Protein AF-A0A969H9J8-F1 (afdb_monomer_lite)

pLDDT: mean 90.08, std 9.25, range [61.72, 97.0]

Foldseek 3Di:
DKPPDPVVCVVCVVVDDDDDIDDDDDAVVHDLVNVQVVQEDPDDKDKDWDDDPPPDTDPDIDIDYPDDD

Sequence (69 aa):
MYKPTLAQVEAMADKGNLIPIHRDLPADMETPVSVYLKLQDEGSSFLLESVSGGEQVARYSFIGVRPRG

Secondary structure (DSSP, 8-state):
--BS-HHHHHHHGGG-S----B-----TT--HHHHHHHH--SS-EEEEEEEETTTEEEEEEEEEES---

Radius of gyration: 15.64 Å; chains: 1; bounding box: 32×28×44 Å

Structure (mmCIF, N/CA/C/O backbone):
data_AF-A0A969H9J8-F1
#
_entry.id   AF-A0A969H9J8-F1
#
loop_
_atom_site.group_PDB
_atom_site.id
_atom_site.type_symbol
_atom_site.label_atom_id
_atom_site.label_alt_id
_atom_site.label_comp_id
_atom_site.label_asym_id
_atom_site.label_entity_id
_atom_site.label_seq_id
_atom_site.pdbx_PDB_ins_code
_atom_site.Cartn_x
_atom_site.Cartn_y
_atom_site.Cartn_z
_atom_site.occupancy
_atom_site.B_iso_or_equiv
_atom_site.auth_seq_id
_atom_site.auth_comp_id
_atom_site.auth_asym_id
_atom_site.auth_atom_id
_atom_site.pdbx_PDB_model_num
ATOM 1 N N . MET A 1 1 ? 4.570 10.580 -8.000 1.00 88.88 1 MET A N 1
ATOM 2 C CA . MET A 1 1 ? 4.823 9.963 -9.326 1.00 88.88 1 MET A CA 1
ATOM 3 C C . MET A 1 1 ? 4.896 8.455 -9.139 1.00 88.88 1 MET A C 1
ATOM 5 O O . MET A 1 1 ? 5.399 8.046 -8.099 1.00 88.88 1 MET A O 1
ATOM 9 N N . TYR A 1 2 ? 4.368 7.656 -10.070 1.00 96.06 2 TYR A N 1
ATOM 10 C CA . TYR A 1 2 ? 4.465 6.195 -9.976 1.00 96.06 2 TYR A CA 1
ATOM 11 C C . TYR A 1 2 ? 5.900 5.720 -10.217 1.00 96.06 2 TYR A C 1
ATOM 13 O O . TYR A 1 2 ? 6.620 6.303 -11.030 1.00 96.06 2 TYR A O 1
ATOM 21 N N . LYS A 1 3 ? 6.296 4.684 -9.484 1.00 96.50 3 LYS A N 1
ATOM 22 C CA . LYS A 1 3 ? 7.581 4.001 -9.573 1.00 96.50 3 LYS A CA 1
ATOM 23 C C . LYS A 1 3 ? 7.346 2.487 -9.557 1.00 96.50 3 LYS A C 1
ATOM 25 O O . LYS A 1 3 ? 6.464 2.041 -8.826 1.00 96.50 3 LYS A O 1
ATOM 30 N N . PRO A 1 4 ? 8.147 1.701 -10.287 1.00 95.88 4 PRO A N 1
ATOM 31 C CA . PRO A 1 4 ? 9.074 2.122 -11.344 1.00 95.88 4 PRO A CA 1
ATOM 32 C C . PRO A 1 4 ? 8.362 2.798 -12.536 1.00 95.88 4 PRO A C 1
ATOM 34 O O . PRO A 1 4 ? 7.147 2.690 -12.692 1.00 95.88 4 PRO A O 1
ATOM 37 N N . THR A 1 5 ? 9.107 3.543 -13.360 1.00 96.56 5 THR A N 1
ATOM 38 C CA . THR A 1 5 ? 8.596 4.066 -14.643 1.00 96.56 5 THR A CA 1
ATOM 39 C C . THR A 1 5 ? 8.409 2.930 -15.651 1.00 96.56 5 THR A C 1
ATOM 41 O O . THR A 1 5 ? 8.988 1.861 -15.483 1.00 96.56 5 THR A O 1
ATOM 44 N N . LEU A 1 6 ? 7.660 3.156 -16.736 1.00 95.06 6 LEU A N 1
ATOM 45 C CA . LEU A 1 6 ? 7.461 2.136 -17.776 1.00 95.06 6 LEU A CA 1
ATOM 46 C C . LEU A 1 6 ? 8.791 1.584 -18.321 1.00 95.06 6 LEU A C 1
ATOM 48 O O . LEU A 1 6 ? 8.989 0.376 -18.325 1.00 95.06 6 LEU A O 1
ATOM 52 N N . ALA A 1 7 ? 9.741 2.460 -18.660 1.00 95.75 7 ALA A N 1
ATOM 53 C CA . ALA A 1 7 ? 11.063 2.042 -19.134 1.00 95.75 7 ALA A CA 1
ATOM 54 C C . ALA A 1 7 ? 11.835 1.203 -18.094 1.00 95.75 7 ALA A C 1
ATOM 56 O O . ALA A 1 7 ? 12.587 0.295 -18.441 1.00 95.75 7 ALA A O 1
ATOM 57 N N . GLN A 1 8 ? 11.651 1.486 -16.799 1.00 95.31 8 GLN A N 1
ATOM 58 C CA . GLN A 1 8 ? 12.247 0.689 -15.725 1.00 95.31 8 GLN A CA 1
ATOM 59 C C . GLN A 1 8 ? 11.556 -0.672 -15.572 1.00 95.31 8 GLN A C 1
ATOM 61 O O . GLN A 1 8 ? 12.241 -1.657 -15.317 1.00 95.31 8 GLN A O 1
ATOM 66 N N . VAL A 1 9 ? 10.230 -0.743 -15.747 1.00 95.44 9 VAL A N 1
ATOM 67 C CA . VAL A 1 9 ? 9.478 -2.011 -15.766 1.00 95.44 9 VAL A CA 1
ATOM 68 C C . VAL A 1 9 ? 9.972 -2.901 -16.902 1.00 95.44 9 VAL A C 1
ATOM 70 O O . VAL A 1 9 ? 10.289 -4.062 -16.661 1.00 95.44 9 VAL A O 1
ATOM 73 N N . GLU A 1 10 ? 10.102 -2.353 -18.111 1.00 94.25 10 GLU A N 1
ATOM 74 C CA . GLU A 1 10 ? 10.603 -3.077 -19.288 1.00 94.25 10 GLU A CA 1
ATOM 75 C C . GLU A 1 10 ? 12.008 -3.645 -19.041 1.00 94.25 10 GLU A C 1
ATOM 77 O O . GLU A 1 10 ? 12.259 -4.818 -19.300 1.00 94.25 10 GLU A O 1
ATOM 82 N N . ALA A 1 11 ? 12.902 -2.864 -18.427 1.00 94.75 11 ALA A N 1
ATOM 83 C CA . ALA A 1 11 ? 14.247 -3.317 -18.061 1.00 94.75 11 ALA A CA 1
ATOM 84 C C . ALA A 1 11 ? 14.283 -4.358 -16.918 1.00 94.75 11 ALA A C 1
ATOM 86 O O . ALA A 1 11 ? 15.328 -4.958 -16.649 1.00 94.75 11 ALA A O 1
ATOM 87 N N . MET A 1 12 ? 13.176 -4.545 -16.195 1.00 93.69 12 MET A N 1
ATOM 88 C CA . MET A 1 12 ? 13.042 -5.507 -15.097 1.00 93.69 12 MET A CA 1
ATOM 89 C C . MET A 1 12 ? 12.253 -6.760 -15.494 1.00 93.69 12 MET A C 1
ATOM 91 O O . MET A 1 12 ? 12.174 -7.674 -14.674 1.00 93.69 12 MET A O 1
ATOM 95 N N . ALA A 1 13 ? 11.715 -6.825 -16.719 1.00 89.56 13 ALA A N 1
ATOM 96 C CA . ALA A 1 13 ? 10.841 -7.905 -17.184 1.00 89.56 13 ALA A CA 1
ATOM 97 C C . ALA A 1 13 ? 11.458 -9.304 -17.009 1.00 89.56 13 ALA A C 1
ATOM 99 O O . ALA A 1 13 ? 10.765 -10.236 -16.617 1.00 89.56 13 ALA A O 1
ATOM 100 N N . ASP A 1 14 ? 12.774 -9.431 -17.191 1.00 90.56 14 ASP A N 1
ATOM 101 C CA . ASP A 1 14 ? 13.475 -10.717 -17.086 1.00 90.56 14 ASP A CA 1
ATOM 102 C C . ASP A 1 14 ? 13.874 -11.097 -15.646 1.00 90.56 14 ASP A C 1
ATOM 104 O O . ASP A 1 14 ? 14.450 -12.159 -15.415 1.00 90.56 14 ASP A O 1
ATOM 108 N N . LYS A 1 15 ? 13.608 -10.239 -14.649 1.00 91.25 15 LYS A N 1
ATOM 109 C CA . LYS A 1 15 ? 14.061 -10.445 -13.257 1.00 91.25 15 LYS A CA 1
ATOM 110 C C . L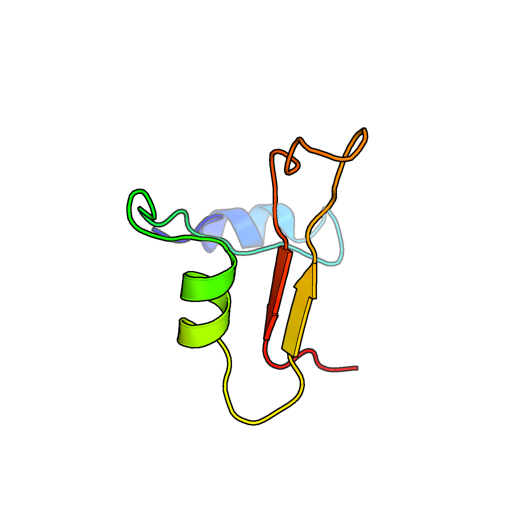YS A 1 15 ? 13.054 -11.183 -12.372 1.00 91.25 15 LYS A C 1
ATOM 112 O O . LYS A 1 15 ? 13.388 -11.513 -11.236 1.00 91.25 15 LYS A O 1
ATOM 117 N N . GLY A 1 16 ? 11.835 -11.423 -12.851 1.00 88.62 16 GLY A N 1
ATOM 118 C CA . GLY A 1 16 ? 10.784 -12.088 -12.085 1.00 88.62 16 GLY A CA 1
ATOM 119 C C . GLY A 1 16 ? 9.416 -12.001 -12.756 1.00 88.62 16 GLY A C 1
ATOM 120 O O . GLY A 1 16 ? 9.272 -11.438 -13.832 1.00 88.62 16 GLY A O 1
ATOM 121 N N . ASN A 1 17 ? 8.393 -12.552 -12.104 1.00 91.12 17 ASN A N 1
ATOM 122 C CA . ASN A 1 17 ? 7.020 -12.607 -12.622 1.00 91.12 17 ASN A CA 1
ATOM 123 C C . ASN A 1 17 ? 6.082 -11.531 -12.037 1.00 91.12 17 ASN A C 1
ATOM 125 O O . ASN A 1 17 ? 4.901 -11.504 -12.378 1.00 91.12 17 ASN A O 1
ATOM 129 N N . LEU A 1 18 ? 6.582 -10.666 -11.149 1.00 92.75 18 LEU A N 1
ATOM 130 C CA . LEU A 1 18 ? 5.811 -9.615 -10.488 1.00 92.75 18 LEU A CA 1
ATOM 131 C C . LEU A 1 18 ? 6.677 -8.369 -10.286 1.00 92.75 18 LEU A C 1
ATOM 133 O O . LEU A 1 18 ? 7.745 -8.438 -9.680 1.00 92.75 18 LEU A O 1
ATOM 137 N N . ILE A 1 19 ? 6.184 -7.218 -10.747 1.00 94.75 19 ILE A N 1
ATOM 138 C CA . ILE A 1 19 ? 6.823 -5.913 -10.547 1.00 94.75 19 ILE A CA 1
ATOM 139 C C . ILE A 1 19 ? 5.793 -4.986 -9.879 1.00 94.75 19 ILE A C 1
ATOM 141 O O . ILE A 1 19 ? 4.817 -4.608 -10.530 1.00 94.75 19 ILE A O 1
ATOM 145 N N . PRO A 1 20 ? 5.953 -4.625 -8.590 1.00 94.44 20 PRO A N 1
ATOM 146 C CA . PRO A 1 20 ? 5.003 -3.755 -7.907 1.00 94.44 20 PRO A CA 1
ATOM 147 C C . PRO A 1 20 ? 5.147 -2.311 -8.393 1.00 94.44 20 PRO A C 1
ATOM 149 O O . PRO A 1 20 ? 6.216 -1.711 -8.284 1.00 94.44 20 PRO A O 1
ATOM 152 N N . ILE A 1 21 ? 4.051 -1.736 -8.888 1.00 96.44 21 ILE A N 1
ATOM 153 C CA . ILE A 1 21 ? 3.971 -0.309 -9.208 1.00 96.44 21 ILE A CA 1
ATOM 154 C C . ILE A 1 21 ? 3.379 0.416 -8.005 1.00 96.44 21 ILE A C 1
ATOM 156 O O . ILE A 1 21 ? 2.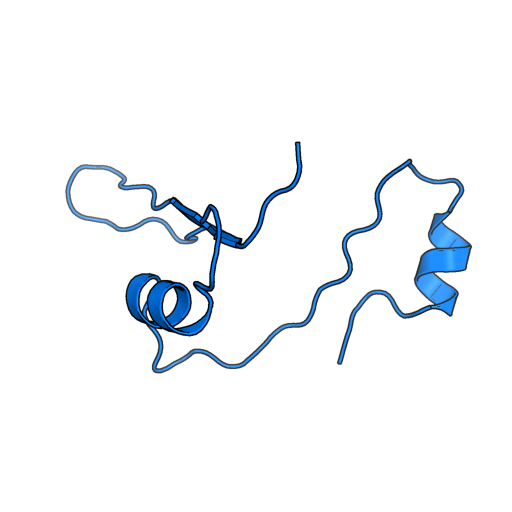256 0.137 -7.592 1.00 96.44 21 ILE A O 1
ATOM 160 N N . HIS A 1 22 ? 4.127 1.359 -7.447 1.00 96.56 22 HIS A N 1
ATOM 161 C CA . HIS A 1 22 ? 3.738 2.104 -6.260 1.00 96.56 22 HIS A CA 1
ATOM 162 C C . HIS A 1 22 ? 3.914 3.608 -6.459 1.00 96.56 22 HIS A C 1
ATOM 164 O O . HIS A 1 22 ? 4.554 4.084 -7.397 1.00 96.56 22 HIS A O 1
ATOM 170 N N . ARG A 1 23 ? 3.327 4.384 -5.557 1.00 97.00 23 ARG A N 1
ATOM 171 C CA . ARG A 1 23 ? 3.638 5.799 -5.378 1.00 97.00 23 ARG A CA 1
ATOM 172 C C . ARG A 1 23 ? 3.524 6.122 -3.902 1.00 97.00 23 ARG A C 1
ATOM 174 O O . ARG A 1 23 ? 2.649 5.582 -3.231 1.00 97.00 23 ARG A O 1
ATOM 181 N N . ASP A 1 24 ? 4.347 7.050 -3.451 1.00 96.25 24 ASP A N 1
ATOM 182 C CA . ASP A 1 24 ? 4.255 7.564 -2.092 1.00 96.25 24 ASP A CA 1
ATOM 183 C C . ASP A 1 24 ? 3.319 8.775 -2.093 1.00 96.25 24 ASP A C 1
ATOM 185 O O . ASP A 1 24 ? 3.361 9.611 -3.007 1.00 96.25 24 ASP A O 1
ATOM 189 N N . LEU A 1 25 ? 2.439 8.837 -1.097 1.00 94.62 25 LEU A N 1
ATOM 190 C CA . LEU A 1 25 ? 1.473 9.914 -0.903 1.00 94.62 25 LEU A CA 1
ATOM 191 C C . LEU A 1 25 ? 1.646 10.485 0.510 1.00 94.62 25 LEU A C 1
ATOM 193 O O . LEU A 1 25 ? 1.842 9.699 1.437 1.00 94.62 25 LEU A O 1
ATOM 197 N N . PRO A 1 26 ? 1.562 11.815 0.695 1.00 95.50 26 PRO A N 1
ATOM 198 C CA . PRO A 1 26 ? 1.514 12.407 2.028 1.00 95.50 26 PRO A CA 1
ATOM 199 C C . PRO A 1 26 ? 0.291 11.898 2.793 1.00 95.50 26 PRO A C 1
ATOM 201 O O . PRO A 1 26 ? -0.811 11.865 2.244 1.00 95.50 26 PRO A O 1
ATOM 204 N N . ALA A 1 27 ? 0.493 11.509 4.048 1.00 93.94 27 ALA A N 1
ATOM 205 C CA . ALA A 1 27 ? -0.539 10.914 4.894 1.00 93.94 27 ALA A CA 1
ATOM 206 C C . ALA A 1 27 ? -0.392 11.354 6.362 1.00 93.94 27 ALA A C 1
ATOM 208 O O . ALA A 1 27 ? -0.839 10.659 7.265 1.00 93.94 27 ALA A O 1
ATOM 209 N N . ASP A 1 28 ? 0.232 12.510 6.610 1.00 95.12 28 ASP A N 1
ATOM 210 C CA . ASP A 1 28 ? 0.589 12.977 7.961 1.00 95.12 28 ASP A CA 1
ATOM 211 C C . ASP A 1 28 ? -0.632 13.177 8.877 1.00 95.12 28 ASP A C 1
ATOM 213 O O . ASP A 1 28 ? -0.519 13.114 10.098 1.00 95.12 28 ASP A O 1
ATOM 217 N N . MET A 1 29 ? -1.807 13.414 8.285 1.00 95.19 29 MET A N 1
ATOM 218 C CA . MET A 1 29 ? -3.087 13.563 8.991 1.00 95.19 29 MET A CA 1
ATOM 219 C C . MET A 1 29 ? -3.965 12.309 8.929 1.00 95.19 29 MET A C 1
ATOM 221 O O . MET A 1 29 ? -5.136 12.352 9.304 1.00 95.19 29 MET A O 1
ATOM 225 N N . GLU A 1 30 ? -3.434 11.207 8.412 1.00 95.25 30 GLU A N 1
ATOM 226 C CA . GLU A 1 30 ? -4.169 9.965 8.262 1.00 95.25 30 GLU A CA 1
ATOM 227 C C . GLU A 1 30 ? -3.773 8.962 9.343 1.00 95.25 30 GLU A C 1
ATOM 229 O O . GLU A 1 30 ? -2.617 8.865 9.751 1.00 95.25 30 GLU A O 1
ATOM 234 N N . THR A 1 31 ? -4.742 8.162 9.774 1.00 94.50 31 THR A N 1
ATOM 235 C CA . THR A 1 31 ? -4.496 6.930 10.519 1.00 94.50 31 THR A CA 1
ATOM 236 C C . THR A 1 31 ? -4.722 5.740 9.589 1.00 94.50 31 THR A C 1
ATOM 238 O O . THR A 1 31 ? -5.457 5.858 8.604 1.00 94.50 31 THR A O 1
ATOM 241 N N . PRO A 1 32 ? -4.156 4.558 9.876 1.00 93.81 32 PRO A N 1
ATOM 242 C CA . PRO A 1 32 ? -4.427 3.364 9.075 1.00 93.81 32 PRO A CA 1
ATOM 243 C C . PRO A 1 32 ? -5.928 3.096 8.882 1.00 93.81 32 PRO A C 1
ATOM 245 O O . PRO A 1 32 ? -6.370 2.778 7.778 1.00 93.81 32 PRO A O 1
ATOM 248 N N . VAL A 1 33 ? -6.732 3.330 9.924 1.00 95.06 33 VAL A N 1
ATOM 249 C CA . VAL A 1 33 ? -8.194 3.207 9.867 1.00 95.06 33 VAL A CA 1
ATOM 250 C C . VAL A 1 33 ? -8.827 4.265 8.956 1.00 95.06 33 VAL A C 1
ATOM 252 O O . VAL A 1 33 ? -9.701 3.920 8.162 1.00 95.06 33 VAL A O 1
ATOM 255 N N . SER A 1 34 ? -8.401 5.536 9.011 1.00 96.44 34 SER A N 1
ATOM 256 C CA . SER A 1 34 ? -8.964 6.570 8.125 1.00 96.44 34 SER A CA 1
ATOM 257 C C . SER A 1 34 ? -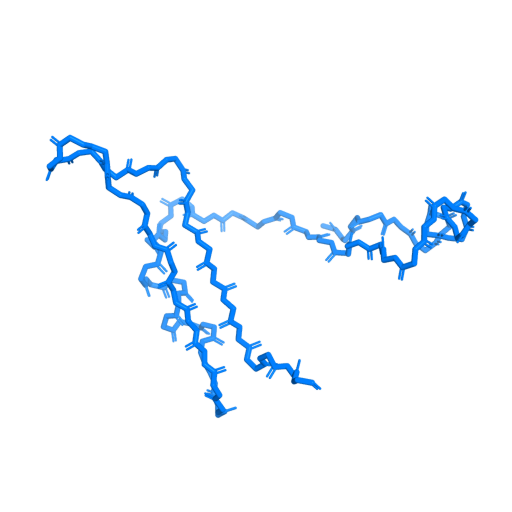8.647 6.292 6.657 1.00 96.44 34 SER A C 1
ATOM 259 O O . SER A 1 34 ? -9.519 6.463 5.803 1.00 96.44 34 SER A O 1
ATOM 261 N N . VAL A 1 35 ? -7.439 5.806 6.357 1.00 96.31 35 VAL A N 1
ATOM 262 C CA . VAL A 1 35 ? -7.054 5.386 5.002 1.00 96.31 35 VAL A CA 1
ATOM 263 C C . VAL A 1 35 ? -7.876 4.184 4.556 1.00 96.31 35 VAL A C 1
ATOM 265 O O . VAL A 1 35 ? -8.393 4.190 3.441 1.00 96.31 35 VAL A O 1
ATOM 268 N N . TYR A 1 36 ? -8.044 3.177 5.415 1.00 96.19 36 TYR A N 1
ATOM 269 C CA . TYR A 1 36 ? -8.862 2.007 5.103 1.00 96.19 36 TYR A CA 1
ATOM 270 C C . TYR A 1 36 ? -10.292 2.411 4.730 1.00 96.19 36 TYR A C 1
ATOM 272 O O . TYR A 1 36 ? -10.782 2.015 3.676 1.00 96.19 36 TYR A O 1
ATOM 280 N N . LEU A 1 37 ? -10.927 3.270 5.533 1.00 95.25 37 LEU A N 1
ATOM 281 C CA . LEU A 1 37 ? -12.285 3.756 5.270 1.00 95.25 37 LEU A CA 1
ATOM 282 C C . LEU A 1 37 ? -12.396 4.571 3.972 1.00 95.25 37 LEU A C 1
ATOM 284 O O . LEU A 1 37 ? -13.439 4.538 3.325 1.00 95.25 37 LEU A O 1
ATOM 288 N N . LYS A 1 38 ? -11.333 5.287 3.583 1.00 95.00 38 LYS A N 1
ATOM 289 C CA . LYS A 1 38 ? -11.264 6.041 2.319 1.00 95.00 38 LYS A CA 1
ATOM 290 C C . LYS A 1 38 ? -11.040 5.156 1.092 1.00 95.00 38 LYS A C 1
ATOM 292 O O . LYS A 1 38 ? -11.419 5.557 -0.004 1.00 95.00 38 LYS A O 1
ATOM 297 N N . LEU A 1 39 ? -10.365 4.018 1.257 1.00 94.25 39 LEU A N 1
ATOM 298 C CA . LEU A 1 39 ? -9.986 3.128 0.157 1.00 94.25 39 LEU A CA 1
ATOM 299 C C . LEU A 1 39 ? -10.941 1.953 -0.036 1.00 94.25 39 LEU A C 1
ATOM 301 O O . LEU A 1 39 ? -10.976 1.403 -1.138 1.00 94.25 39 LEU A O 1
ATOM 305 N N . GLN A 1 40 ? -11.654 1.530 1.012 1.00 93.19 40 GLN A N 1
ATOM 306 C CA . GLN A 1 40 ? -12.647 0.471 0.879 1.00 93.19 40 GLN A CA 1
ATOM 307 C C . GLN A 1 40 ? -13.698 0.862 -0.168 1.00 93.19 40 GLN A C 1
ATOM 309 O O . GLN A 1 40 ? -14.057 2.029 -0.320 1.00 93.19 40 GLN A O 1
ATOM 314 N N . ASP A 1 41 ? -14.177 -0.136 -0.891 1.00 87.25 41 ASP A N 1
ATOM 315 C CA . ASP A 1 41 ? -15.150 0.004 -1.968 1.00 87.25 41 ASP A CA 1
ATOM 316 C C . ASP A 1 41 ? -16.014 -1.264 -1.991 1.00 87.25 41 ASP A C 1
ATOM 318 O O . ASP A 1 41 ? -15.841 -2.148 -1.147 1.00 87.25 41 ASP A O 1
ATOM 322 N N . GLU A 1 42 ? -16.925 -1.389 -2.953 1.00 80.38 42 GLU A N 1
ATOM 323 C CA . GLU A 1 42 ? -17.672 -2.625 -3.163 1.00 80.38 42 GLU A CA 1
ATOM 324 C C . GLU A 1 42 ? -16.719 -3.820 -3.384 1.00 80.38 42 GLU A C 1
ATOM 326 O O . GLU A 1 42 ? -15.896 -3.851 -4.307 1.00 80.38 42 GLU A O 1
ATOM 331 N N . GLY A 1 43 ? -16.836 -4.827 -2.515 1.00 88.12 43 GLY A N 1
ATOM 332 C CA . GLY A 1 43 ? -16.055 -6.063 -2.557 1.00 88.12 43 GLY A CA 1
ATOM 333 C C . GLY A 1 43 ? -15.244 -6.317 -1.286 1.00 88.12 43 GLY A C 1
ATOM 334 O O . GLY A 1 43 ? -15.354 -5.608 -0.291 1.00 88.12 43 GLY A O 1
ATOM 335 N N . SER A 1 44 ? -14.436 -7.377 -1.305 1.00 93.06 44 SER A N 1
ATOM 336 C CA . SER A 1 44 ? -13.610 -7.750 -0.155 1.00 93.06 44 SER A CA 1
ATOM 337 C C . SER A 1 44 ? -12.488 -6.735 0.087 1.00 93.06 44 SER A C 1
ATOM 339 O O . SER A 1 44 ? -11.839 -6.262 -0.849 1.00 93.06 44 SER A O 1
ATOM 341 N N . SER A 1 45 ? -12.205 -6.449 1.352 1.00 95.94 45 SER A 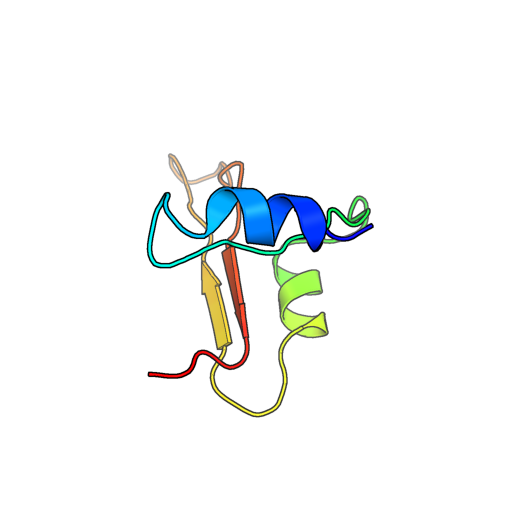N 1
ATOM 342 C CA . SER A 1 45 ? -11.089 -5.602 1.777 1.00 95.94 45 SER A CA 1
ATOM 343 C C . SER A 1 45 ? -10.563 -6.041 3.140 1.00 95.94 45 SER A C 1
ATOM 345 O O . SER A 1 45 ? -11.247 -6.742 3.886 1.00 95.94 45 SER A O 1
ATOM 347 N N . PHE A 1 46 ? -9.332 -5.649 3.463 1.00 95.25 46 PHE A N 1
ATOM 348 C CA . PHE A 1 46 ? -8.713 -5.928 4.755 1.00 95.25 46 PHE A CA 1
ATOM 349 C C . PHE A 1 46 ? -7.797 -4.788 5.211 1.00 95.25 46 PHE A C 1
ATOM 351 O O . PHE A 1 46 ? -7.197 -4.089 4.391 1.00 95.25 46 PHE A O 1
ATOM 358 N N . LEU A 1 47 ? -7.663 -4.656 6.530 1.00 95.50 47 LEU A N 1
ATOM 359 C CA . LEU A 1 47 ? -6.655 -3.857 7.224 1.00 95.50 47 LEU A CA 1
ATOM 360 C C . LEU A 1 47 ? -5.928 -4.789 8.199 1.00 95.50 47 LEU A C 1
ATOM 362 O O . LEU A 1 47 ? -6.567 -5.424 9.036 1.00 95.50 47 LEU A O 1
ATOM 366 N N . LEU A 1 48 ? -4.607 -4.891 8.071 1.00 94.50 48 LEU A N 1
ATOM 367 C CA . LEU A 1 48 ? -3.748 -5.669 8.959 1.00 94.50 48 LEU A CA 1
ATOM 368 C C . LEU A 1 48 ? -2.846 -4.722 9.739 1.00 94.50 48 LEU A C 1
ATOM 370 O O . LEU A 1 48 ? -2.053 -3.985 9.149 1.00 94.50 48 LEU A O 1
ATOM 374 N N . GLU A 1 49 ? -2.940 -4.793 11.061 1.00 91.50 49 GLU A N 1
ATOM 375 C CA . GLU A 1 49 ? -2.099 -4.044 11.988 1.00 91.50 49 GLU A CA 1
ATOM 376 C C . GLU A 1 49 ? -1.418 -5.021 12.940 1.00 91.50 49 GLU A C 1
ATOM 378 O O . GLU A 1 49 ? -2.035 -5.972 13.423 1.00 91.50 49 GLU A O 1
ATOM 383 N N . SER A 1 50 ? -0.129 -4.808 13.189 1.00 85.56 50 SER A N 1
ATOM 384 C CA . SER A 1 50 ? 0.629 -5.615 14.142 1.00 85.56 50 SER A CA 1
ATOM 385 C C . SER A 1 50 ? 0.749 -4.867 15.464 1.00 85.56 50 SER A C 1
ATOM 387 O O . SER A 1 50 ? 1.004 -3.663 15.481 1.00 85.56 50 SER A O 1
ATOM 389 N N . VAL A 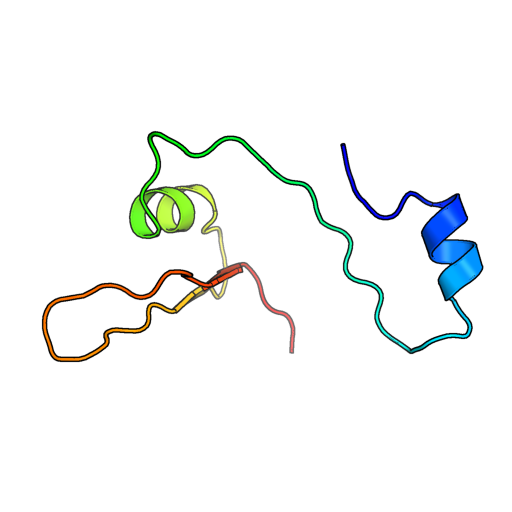1 51 ? 0.618 -5.594 16.572 1.00 77.69 51 VAL A N 1
ATOM 390 C CA . VAL A 1 51 ? 0.790 -5.062 17.929 1.00 77.69 51 VAL A CA 1
ATOM 391 C C . VAL A 1 51 ? 1.946 -5.801 18.588 1.00 77.69 51 VAL A C 1
ATOM 393 O O . VAL A 1 51 ? 1.944 -7.030 18.658 1.00 77.69 51 VAL A O 1
ATOM 396 N N . SER A 1 52 ? 2.937 -5.057 19.071 1.00 67.50 52 SER A N 1
ATOM 397 C CA . SER A 1 52 ? 4.088 -5.609 19.788 1.00 67.50 52 SER A CA 1
ATOM 398 C C . SER A 1 52 ? 3.969 -5.255 21.269 1.00 67.50 52 SER A C 1
ATOM 400 O O . SER A 1 52 ? 3.931 -4.080 21.622 1.00 67.50 52 SER A O 1
ATOM 402 N N . GLY A 1 53 ? 3.914 -6.259 22.151 1.00 62.88 53 GLY A N 1
ATOM 403 C CA . GLY A 1 53 ? 3.989 -6.041 23.604 1.00 62.88 53 GLY A CA 1
ATOM 404 C C . GLY A 1 53 ? 2.814 -5.272 24.224 1.00 62.88 53 GLY A C 1
ATOM 405 O O . GLY A 1 53 ? 3.010 -4.563 25.202 1.00 62.88 53 GLY A O 1
ATOM 406 N N . GLY A 1 54 ? 1.607 -5.400 23.664 1.00 61.72 54 GLY A N 1
ATOM 407 C CA . GLY A 1 54 ? 0.356 -4.924 24.270 1.00 61.72 54 GLY A CA 1
ATOM 408 C C . GLY A 1 54 ? -0.027 -3.470 23.977 1.00 61.72 54 GLY A C 1
ATOM 409 O O . GLY A 1 54 ? -1.217 -3.195 23.877 1.00 61.72 54 GLY A O 1
ATOM 410 N N . GLU A 1 55 ? 0.936 -2.563 23.780 1.00 64.56 55 GLU A N 1
ATOM 411 C CA . GLU A 1 55 ? 0.633 -1.120 23.676 1.00 64.56 55 GLU A CA 1
ATOM 412 C C . GLU A 1 55 ? 1.297 -0.391 22.496 1.00 64.56 55 GLU A C 1
ATOM 414 O O . GLU A 1 55 ? 0.841 0.690 22.124 1.00 64.56 55 GLU A O 1
ATOM 419 N N . GLN A 1 56 ? 2.336 -0.953 21.861 1.00 67.06 56 GLN A N 1
ATOM 420 C CA . GLN A 1 56 ? 2.956 -0.315 20.694 1.00 67.06 56 GLN A CA 1
ATOM 421 C C . GLN A 1 56 ? 2.404 -0.869 19.382 1.00 67.06 56 GLN A C 1
ATOM 423 O O . GLN A 1 56 ? 2.574 -2.048 19.051 1.00 67.06 56 GLN A O 1
ATOM 428 N N . VAL A 1 57 ? 1.787 0.026 18.609 1.00 67.19 57 VAL A N 1
ATOM 429 C CA . VAL A 1 57 ? 1.441 -0.212 17.206 1.00 67.19 57 VAL A CA 1
ATOM 430 C C . VAL A 1 57 ? 2.734 -0.374 16.407 1.00 67.19 57 VAL A C 1
ATOM 432 O O . VAL A 1 57 ? 3.693 0.383 16.581 1.00 67.19 57 VAL A O 1
ATOM 435 N N . ALA A 1 58 ? 2.780 -1.385 15.544 1.00 75.50 58 ALA A N 1
ATOM 436 C CA . ALA A 1 58 ? 3.913 -1.607 14.662 1.00 7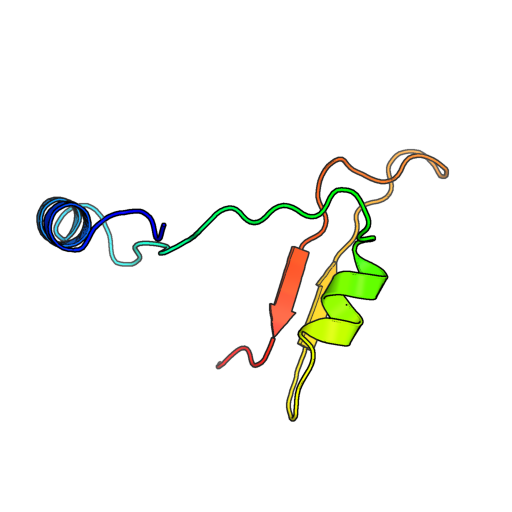5.50 58 ALA A CA 1
ATOM 437 C C . ALA A 1 58 ? 4.115 -0.442 13.679 1.00 75.50 58 ALA A C 1
ATOM 439 O O . ALA A 1 58 ? 3.207 0.322 13.369 1.00 75.50 58 ALA A O 1
ATOM 440 N N . ARG A 1 59 ? 5.327 -0.344 13.123 1.00 84.75 59 ARG A N 1
ATOM 441 C CA . ARG A 1 59 ? 5.711 0.722 12.182 1.00 84.75 59 ARG A CA 1
ATOM 442 C C . ARG A 1 59 ? 4.885 0.743 10.885 1.00 84.75 59 ARG A C 1
ATOM 444 O O . ARG A 1 59 ? 4.901 1.751 10.184 1.00 84.75 59 ARG A O 1
ATOM 451 N N . TYR A 1 60 ? 4.214 -0.358 10.548 1.00 90.50 60 TYR A N 1
ATOM 452 C CA . TYR A 1 60 ? 3.500 -0.527 9.287 1.00 90.50 60 TYR A CA 1
ATOM 453 C C . TYR A 1 60 ? 2.124 -1.154 9.505 1.00 90.50 60 TYR A C 1
ATOM 455 O O . TYR A 1 60 ? 1.997 -2.132 10.245 1.00 90.50 60 TYR A O 1
ATOM 463 N N . SER A 1 61 ? 1.143 -0.635 8.770 1.00 92.38 61 SER A N 1
ATOM 464 C CA . SER A 1 61 ? -0.173 -1.242 8.566 1.00 92.38 61 SER A CA 1
ATOM 465 C C . SER A 1 61 ? -0.332 -1.578 7.080 1.00 92.38 61 SER A C 1
ATOM 467 O O . SER A 1 61 ? 0.150 -0.837 6.219 1.00 92.38 61 SER A O 1
ATOM 469 N N . PHE A 1 62 ? -0.999 -2.689 6.764 1.00 95.31 62 PHE A N 1
ATOM 470 C CA . PHE A 1 62 ? -1.244 -3.120 5.384 1.00 95.31 62 PHE A CA 1
ATOM 471 C C . PHE A 1 62 ? -2.731 -3.060 5.063 1.00 95.31 62 PHE A C 1
ATOM 473 O O . PHE A 1 62 ? -3.550 -3.597 5.803 1.00 95.31 62 PHE A O 1
ATOM 480 N N . ILE A 1 63 ? -3.076 -2.440 3.936 1.00 95.88 63 ILE A N 1
ATOM 481 C CA . ILE A 1 63 ? -4.454 -2.328 3.454 1.00 95.88 63 ILE A CA 1
ATOM 482 C C . ILE A 1 63 ? -4.550 -2.993 2.086 1.00 95.88 63 ILE A C 1
ATOM 484 O O . ILE A 1 63 ? -3.765 -2.686 1.188 1.00 95.88 63 ILE A O 1
ATOM 488 N N . GLY A 1 64 ? -5.523 -3.886 1.928 1.00 95.38 64 GLY A N 1
ATOM 489 C CA . GLY A 1 64 ? -5.870 -4.499 0.651 1.00 95.38 64 GLY A CA 1
ATOM 490 C C . GLY A 1 64 ? -7.322 -4.219 0.297 1.00 95.38 64 GLY A C 1
ATOM 491 O O . GLY A 1 64 ? -8.209 -4.381 1.132 1.00 95.38 64 GLY A O 1
ATOM 492 N N . VAL A 1 65 ? -7.568 -3.811 -0.946 1.00 95.50 65 VAL A N 1
ATOM 493 C CA . VAL A 1 65 ? -8.910 -3.507 -1.462 1.00 95.50 65 VAL A CA 1
ATOM 494 C C . VAL A 1 65 ? -9.133 -4.247 -2.773 1.00 95.50 65 VAL A C 1
ATOM 496 O O . VAL A 1 65 ? -8.250 -4.266 -3.631 1.00 95.50 65 VAL A O 1
ATOM 499 N N . ARG A 1 66 ? -10.304 -4.876 -2.917 1.00 93.00 66 ARG A N 1
ATOM 500 C CA . ARG A 1 66 ? -10.681 -5.695 -4.081 1.00 93.00 66 ARG A CA 1
ATOM 501 C C . ARG A 1 66 ? -9.610 -6.735 -4.478 1.00 93.00 66 ARG A C 1
ATOM 503 O O . ARG A 1 66 ? -9.230 -6.787 -5.654 1.00 93.00 66 ARG A O 1
ATOM 510 N N . PRO A 1 67 ? -9.098 -7.562 -3.541 1.00 90.00 67 PRO A N 1
ATOM 511 C CA . PRO A 1 67 ? -8.197 -8.645 -3.902 1.00 90.00 67 PRO A CA 1
ATOM 512 C C . PRO A 1 67 ? -8.929 -9.620 -4.832 1.00 90.00 67 PRO A C 1
ATOM 514 O O . PRO A 1 67 ? -10.094 -9.955 -4.610 1.00 90.00 67 PRO A O 1
ATOM 517 N N . ARG A 1 68 ? -8.244 -10.060 -5.887 1.00 84.44 68 ARG A N 1
ATOM 518 C CA . ARG A 1 68 ? -8.721 -11.116 -6.786 1.00 84.44 68 ARG A CA 1
ATOM 519 C C . ARG A 1 68 ? -7.988 -12.407 -6.433 1.00 84.44 68 ARG A C 1
ATOM 521 O O . ARG A 1 68 ? -6.780 -12.359 -6.205 1.00 84.44 68 ARG A O 1
ATOM 528 N N . GLY A 1 69 ? -8.743 -13.498 -6.322 1.00 69.88 69 GLY A N 1
ATOM 529 C CA . GLY A 1 69 ? -8.205 -14.853 -6.182 1.00 69.88 69 GLY A CA 1
ATOM 530 C C . GLY A 1 69 ? -7.767 -15.437 -7.514 1.00 69.88 69 GLY A C 1
ATOM 531 O O . GLY A 1 69 ? -8.184 -14.885 -8.560 1.00 69.88 69 GLY A O 1
#